Protein AF-A0AAN0M3U2-F1 (afdb_monomer_lite)

pLDDT: mean 71.26, std 21.36, range [29.64, 95.75]

Radius of gyration: 20.79 Å; chains: 1; bounding box: 42×37×54 Å

Sequence (137 aa):
MFYEVLINEETVNEAKDGLRLHHARIKESSAHYAQQQAFLNAAPDSLFSVNSFGTLEAIETVTVDMVKSFHQTLVEEAFKSIYIVGDLRNIDASRFNRGFSNKIETPLIYPEITERMMTQRSCGWSNRNRLIVCYRH

Structure (mmCIF, N/CA/C/O backbone):
data_AF-A0AAN0M3U2-F1
#
_entry.id   AF-A0AAN0M3U2-F1
#
loop_
_atom_site.group_PDB
_atom_site.id
_atom_site.type_symbol
_atom_site.label_atom_id
_atom_site.label_alt_id
_atom_site.label_comp_id
_atom_site.label_asym_id
_atom_site.label_entity_id
_atom_site.label_seq_id
_atom_site.pdbx_PDB_ins_code
_atom_site.Cartn_x
_atom_site.Cartn_y
_atom_site.Cartn_z
_atom_site.occupancy
_atom_site.B_iso_or_equiv
_atom_site.auth_seq_id
_atom_site.auth_comp_id
_atom_site.auth_asym_id
_atom_site.auth_atom_id
_atom_site.pdbx_PDB_model_num
ATOM 1 N N . MET A 1 1 ? 11.040 7.438 -10.141 1.00 61.09 1 MET A N 1
ATOM 2 C CA . MET A 1 1 ? 10.063 7.727 -9.074 1.00 61.09 1 MET A CA 1
ATOM 3 C C . MET A 1 1 ? 9.657 6.484 -8.274 1.00 61.09 1 MET A C 1
ATOM 5 O O . MET A 1 1 ? 9.409 6.638 -7.098 1.00 61.09 1 MET A O 1
ATOM 9 N N . PHE A 1 2 ? 9.635 5.260 -8.833 1.00 66.25 2 PHE A N 1
ATOM 10 C CA . PHE A 1 2 ? 9.323 4.041 -8.049 1.00 66.25 2 PHE A CA 1
ATOM 11 C C . PHE A 1 2 ? 10.437 3.609 -7.068 1.00 66.25 2 PHE A C 1
ATOM 13 O O . PHE A 1 2 ? 10.147 3.173 -5.961 1.00 66.25 2 PHE A O 1
ATOM 20 N N . TYR A 1 3 ? 11.705 3.755 -7.469 1.00 69.00 3 TYR A N 1
ATOM 21 C CA . TYR A 1 3 ? 12.876 3.307 -6.693 1.00 69.00 3 TYR A CA 1
ATOM 22 C C . TYR A 1 3 ? 13.463 4.365 -5.750 1.00 69.00 3 TYR A C 1
ATOM 24 O O . TYR A 1 3 ? 14.260 4.040 -4.882 1.00 69.00 3 TYR A O 1
ATOM 32 N N . GLU A 1 4 ? 13.103 5.630 -5.946 1.00 75.62 4 GLU A N 1
ATOM 33 C CA . GLU A 1 4 ? 13.636 6.771 -5.200 1.00 75.62 4 GLU A CA 1
ATOM 34 C C . GLU A 1 4 ? 12.431 7.593 -4.753 1.00 75.62 4 GLU A C 1
ATOM 36 O O . GLU A 1 4 ? 11.918 8.422 -5.510 1.00 75.62 4 GLU A O 1
ATOM 41 N N . VAL A 1 5 ? 11.919 7.265 -3.566 1.00 81.69 5 VAL A N 1
ATOM 42 C CA . VAL A 1 5 ? 10.756 7.918 -2.959 1.00 81.69 5 VAL A CA 1
ATOM 43 C C . VAL A 1 5 ? 11.238 8.794 -1.812 1.00 81.69 5 VAL A C 1
ATOM 45 O O . VAL A 1 5 ? 12.036 8.369 -0.976 1.00 81.69 5 VAL A O 1
ATOM 48 N N . LEU A 1 6 ? 10.746 10.028 -1.767 1.00 86.81 6 LEU A N 1
ATOM 49 C CA . LEU A 1 6 ? 10.983 10.936 -0.653 1.00 86.81 6 LEU A CA 1
ATOM 50 C C . LEU A 1 6 ? 9.952 10.634 0.438 1.00 86.81 6 LEU A C 1
ATOM 52 O O . LEU A 1 6 ? 8.821 11.099 0.360 1.00 86.81 6 LEU A O 1
ATOM 56 N N . ILE A 1 7 ? 10.339 9.819 1.422 1.00 91.94 7 ILE A N 1
ATOM 57 C CA . ILE A 1 7 ? 9.500 9.477 2.580 1.00 91.94 7 ILE A CA 1
ATOM 58 C C . ILE A 1 7 ? 10.044 10.217 3.806 1.00 91.94 7 ILE A C 1
ATOM 60 O O . ILE A 1 7 ? 11.153 9.935 4.275 1.00 91.94 7 ILE A O 1
ATOM 64 N N . ASN A 1 8 ? 9.266 11.169 4.317 1.00 94.19 8 ASN A N 1
ATOM 65 C CA . ASN A 1 8 ? 9.586 11.977 5.495 1.00 94.19 8 ASN A CA 1
ATOM 66 C C . ASN A 1 8 ? 8.346 12.168 6.391 1.00 94.19 8 ASN A C 1
ATOM 68 O O . ASN A 1 8 ? 7.236 11.808 6.005 1.00 94.19 8 ASN A O 1
ATOM 72 N N . GLU A 1 9 ? 8.537 12.740 7.582 1.00 95.31 9 GLU A N 1
ATOM 73 C CA . GLU A 1 9 ? 7.453 12.961 8.553 1.00 95.31 9 GLU A CA 1
ATOM 74 C C . GLU A 1 9 ? 6.302 13.798 7.986 1.00 95.31 9 GLU A C 1
ATOM 76 O O . GLU A 1 9 ? 5.139 13.484 8.215 1.00 95.31 9 GLU A O 1
ATOM 81 N N . GLU A 1 10 ? 6.604 14.841 7.213 1.00 94.69 10 GLU A N 1
ATOM 82 C CA . GLU A 1 10 ? 5.588 15.713 6.617 1.00 94.69 10 GLU A CA 1
ATOM 83 C C . GLU A 1 10 ? 4.666 14.930 5.671 1.00 94.69 10 GLU A C 1
ATOM 85 O O . GLU A 1 10 ? 3.454 14.900 5.875 1.00 94.69 10 GLU A O 1
ATOM 90 N N . THR A 1 11 ? 5.245 14.202 4.711 1.00 93.62 11 THR A N 1
ATOM 91 C CA . THR A 1 11 ? 4.495 13.384 3.738 1.00 93.62 11 THR A CA 1
ATOM 92 C C . THR A 1 11 ? 3.697 12.261 4.398 1.00 93.62 11 THR A C 1
ATOM 94 O O . THR A 1 11 ? 2.592 11.943 3.959 1.00 93.62 11 THR A O 1
ATOM 97 N N . VAL A 1 12 ? 4.226 11.657 5.468 1.00 94.50 12 VAL A N 1
ATOM 98 C CA . VAL A 1 12 ? 3.514 10.611 6.209 1.00 94.50 12 VAL A CA 1
ATOM 99 C C . VAL A 1 12 ? 2.344 11.201 6.990 1.00 94.50 12 VAL A C 1
ATOM 101 O O . VAL A 1 12 ? 1.259 10.625 6.968 1.00 94.50 12 VAL A O 1
ATOM 104 N N . ASN A 1 13 ? 2.518 12.352 7.640 1.00 94.81 13 ASN A N 1
ATOM 105 C CA . ASN A 1 13 ? 1.437 12.999 8.382 1.00 94.81 13 ASN A CA 1
ATOM 106 C C . ASN A 1 13 ? 0.320 13.499 7.457 1.00 94.81 13 ASN A C 1
ATOM 108 O O . ASN A 1 13 ? -0.850 13.254 7.747 1.00 94.81 13 ASN A O 1
ATOM 112 N N . GLU A 1 14 ? 0.665 14.081 6.307 1.00 94.75 14 GLU A N 1
ATOM 113 C CA . GLU A 1 14 ? -0.314 14.456 5.280 1.00 94.75 14 GLU A CA 1
ATOM 114 C C . GLU A 1 14 ? -1.107 13.232 4.786 1.00 94.75 14 GLU A C 1
ATOM 116 O O . GLU A 1 14 ? -2.338 13.260 4.697 1.00 94.75 14 GLU A O 1
ATOM 121 N N . ALA A 1 15 ? -0.423 12.111 4.528 1.00 93.44 15 ALA A N 1
ATOM 122 C CA . ALA A 1 15 ? -1.082 10.870 4.133 1.00 93.44 15 ALA A CA 1
ATOM 123 C C . ALA A 1 15 ? -2.015 10.327 5.233 1.00 93.44 15 ALA A C 1
ATOM 125 O O . ALA A 1 15 ? -3.127 9.884 4.929 1.00 93.44 15 ALA A O 1
ATOM 126 N N . LYS A 1 16 ? -1.606 10.392 6.510 1.00 94.56 16 LYS A N 1
ATOM 127 C CA . LYS A 1 16 ? -2.458 10.014 7.651 1.00 94.56 16 LYS A CA 1
ATOM 128 C C . LYS A 1 16 ? -3.717 10.875 7.717 1.00 94.56 16 LYS A C 1
ATOM 130 O O . LYS A 1 16 ? -4.805 10.328 7.884 1.00 94.56 16 LYS A O 1
ATOM 135 N N . ASP A 1 17 ? -3.603 12.187 7.528 1.00 94.44 17 ASP A N 1
ATOM 136 C CA . ASP A 1 17 ? -4.759 13.090 7.492 1.00 94.44 17 ASP A CA 1
ATOM 137 C C . ASP A 1 17 ? -5.732 12.739 6.361 1.00 94.44 17 ASP A C 1
ATOM 139 O O . ASP A 1 17 ? -6.949 12.679 6.573 1.00 94.44 17 ASP A O 1
ATOM 143 N N . GLY A 1 18 ? -5.205 12.407 5.179 1.00 93.06 18 GLY A N 1
ATOM 144 C CA . GLY A 1 18 ? -6.007 11.907 4.063 1.00 93.06 18 GLY A CA 1
ATOM 145 C C . GLY A 1 18 ? -6.774 10.625 4.408 1.00 93.06 18 GLY A C 1
ATOM 146 O O . GLY A 1 18 ? -7.966 10.508 4.104 1.00 93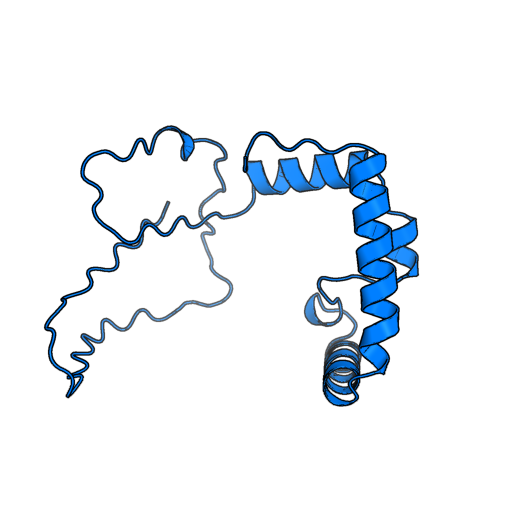.06 18 GLY A O 1
ATOM 147 N N . LEU A 1 19 ? -6.127 9.680 5.095 1.00 91.62 19 LEU A N 1
ATOM 148 C CA . LEU A 1 19 ? -6.763 8.435 5.535 1.00 91.62 19 LEU A CA 1
ATOM 149 C C . LEU A 1 19 ? -7.828 8.673 6.614 1.00 91.62 19 LEU A C 1
ATOM 151 O O . LEU A 1 19 ? -8.911 8.089 6.535 1.00 91.62 19 LEU A O 1
ATOM 155 N N . ARG A 1 20 ? -7.582 9.570 7.577 1.00 91.06 20 ARG A N 1
ATOM 156 C CA . ARG A 1 20 ? -8.579 9.968 8.590 1.00 91.06 20 ARG A CA 1
ATOM 157 C C . ARG A 1 20 ? -9.834 10.534 7.929 1.00 91.06 20 ARG A C 1
ATOM 159 O O . ARG A 1 20 ? -10.952 10.130 8.258 1.00 91.06 20 ARG A O 1
ATOM 166 N N . LEU A 1 21 ? -9.654 11.420 6.949 1.00 90.88 21 LEU A N 1
ATOM 167 C CA . LEU A 1 21 ? -10.758 12.000 6.189 1.00 90.88 21 LEU A CA 1
ATOM 168 C C . LEU A 1 21 ? -11.523 10.934 5.391 1.00 90.88 21 LEU A C 1
ATOM 170 O O . LEU A 1 21 ? -12.753 10.955 5.349 1.00 90.88 21 LEU A O 1
ATOM 174 N N . HIS A 1 22 ? -10.815 9.976 4.788 1.00 88.12 22 HIS A N 1
ATOM 175 C CA . HIS A 1 22 ? -11.439 8.859 4.082 1.00 88.12 22 HIS A CA 1
ATOM 176 C C . HIS A 1 22 ? -12.292 7.990 5.021 1.00 88.12 22 HIS A C 1
ATOM 178 O O . HIS A 1 22 ? -13.439 7.672 4.703 1.00 88.12 22 HIS A O 1
ATOM 184 N N . HIS A 1 23 ? -11.781 7.666 6.213 1.00 86.06 23 HIS A N 1
ATOM 185 C CA . HIS A 1 23 ? -12.531 6.927 7.231 1.00 86.06 23 HIS A CA 1
ATOM 186 C C . HIS A 1 23 ? -13.798 7.655 7.687 1.00 86.06 23 HIS A C 1
ATOM 188 O O . HIS A 1 23 ? -14.832 7.011 7.874 1.00 86.06 23 HIS A O 1
ATOM 194 N N . ALA A 1 24 ? -13.745 8.983 7.830 1.00 86.31 24 ALA A N 1
ATOM 195 C CA . ALA A 1 24 ? -14.924 9.779 8.163 1.00 86.31 24 ALA A CA 1
ATOM 196 C C . ALA A 1 24 ? -16.014 9.659 7.081 1.00 86.31 24 ALA A C 1
ATOM 198 O O . ALA A 1 24 ? -17.190 9.489 7.404 1.00 86.31 24 ALA A O 1
ATOM 199 N N . ARG A 1 25 ? -15.612 9.657 5.804 1.00 86.75 25 ARG A N 1
ATOM 200 C CA . ARG A 1 25 ? -16.521 9.635 4.647 1.00 86.75 25 ARG A CA 1
ATOM 201 C C . ARG A 1 25 ? -17.064 8.257 4.280 1.00 86.75 25 ARG A C 1
ATOM 203 O O . ARG A 1 25 ? -18.119 8.173 3.665 1.00 86.75 25 ARG A O 1
ATOM 210 N N . ILE A 1 26 ? -16.408 7.163 4.672 1.00 81.44 26 ILE A N 1
ATOM 211 C CA . ILE A 1 26 ? -16.905 5.796 4.404 1.00 81.44 26 ILE A CA 1
ATOM 212 C C . ILE A 1 26 ? -18.347 5.605 4.898 1.00 81.44 26 ILE A C 1
ATOM 214 O O . ILE A 1 26 ? -19.139 4.924 4.249 1.00 81.44 26 ILE A O 1
ATOM 218 N N . LYS A 1 27 ? -18.705 6.234 6.024 1.00 73.94 27 LYS A N 1
ATOM 219 C CA . LYS A 1 27 ? -20.054 6.156 6.603 1.00 73.94 27 LYS A CA 1
ATOM 220 C C . LYS A 1 27 ? -21.105 6.945 5.816 1.00 73.94 27 LYS A C 1
ATOM 222 O O . LYS A 1 27 ? -22.294 6.721 6.019 1.00 73.94 27 LYS A O 1
ATOM 227 N N . GLU A 1 28 ? -20.689 7.837 4.920 1.00 84.69 28 GLU A N 1
ATOM 228 C CA . GLU A 1 28 ? -21.587 8.631 4.074 1.00 84.69 28 GLU A CA 1
ATOM 229 C C . GLU A 1 28 ? -22.158 7.798 2.915 1.00 84.69 28 GLU A C 1
ATOM 231 O O . GLU A 1 28 ? -23.226 8.113 2.396 1.00 84.69 28 GLU A O 1
ATOM 236 N N . SER A 1 29 ? -21.493 6.696 2.542 1.00 85.12 29 SER A N 1
ATOM 237 C CA . SER A 1 29 ? -21.994 5.736 1.556 1.00 85.12 29 SER A CA 1
ATOM 238 C C . SER A 1 29 ? -22.412 4.431 2.228 1.00 85.12 29 SER A C 1
ATOM 240 O O . SER A 1 29 ? -21.585 3.589 2.585 1.00 85.12 29 SER A O 1
ATOM 242 N N . SER A 1 30 ? -23.726 4.228 2.345 1.00 85.00 30 SER A N 1
ATOM 243 C CA . SER A 1 30 ? -24.312 3.009 2.919 1.00 85.00 30 SER A CA 1
ATOM 244 C C . SER A 1 30 ? -23.865 1.738 2.192 1.00 85.00 30 SER A C 1
ATOM 246 O O . SER A 1 30 ? -23.647 0.712 2.833 1.00 85.00 30 SER A O 1
ATOM 248 N N . ALA A 1 31 ? -23.664 1.810 0.873 1.00 86.69 31 ALA A N 1
ATOM 249 C CA . ALA A 1 31 ? -23.187 0.692 0.068 1.00 86.69 31 ALA A CA 1
ATOM 250 C C . ALA A 1 31 ? -21.736 0.309 0.405 1.00 86.69 31 ALA A C 1
ATOM 252 O O . ALA A 1 31 ? -21.452 -0.868 0.628 1.00 86.69 31 ALA A O 1
ATOM 253 N N . HIS A 1 32 ? -20.827 1.287 0.496 1.00 82.00 32 HIS A N 1
ATOM 254 C CA . HIS A 1 32 ? -19.427 1.020 0.847 1.00 82.00 32 HIS A CA 1
ATOM 255 C C . HIS A 1 32 ? -19.289 0.515 2.280 1.00 82.00 32 HIS A C 1
ATOM 257 O O . HIS A 1 32 ? -18.546 -0.433 2.532 1.00 82.00 32 HIS A O 1
ATOM 263 N N . TYR A 1 33 ? -20.054 1.095 3.205 1.00 85.44 33 TYR A N 1
ATOM 264 C CA . TYR A 1 33 ? -20.077 0.635 4.585 1.00 85.44 33 TYR A CA 1
ATOM 265 C C . TYR A 1 33 ? -20.598 -0.806 4.698 1.00 85.44 33 TYR A C 1
ATOM 267 O O . TYR A 1 33 ? -19.958 -1.640 5.339 1.00 85.44 33 TYR A O 1
ATOM 275 N N . ALA A 1 34 ? -21.709 -1.134 4.028 1.00 86.88 34 ALA A N 1
ATOM 276 C CA . ALA A 1 34 ? -22.262 -2.489 4.026 1.00 86.88 34 ALA A CA 1
ATOM 277 C C . ALA A 1 34 ? -21.279 -3.512 3.437 1.00 86.88 34 ALA A C 1
ATOM 279 O O . ALA A 1 34 ? -21.105 -4.589 4.002 1.00 86.88 34 ALA A O 1
ATOM 280 N N . GLN A 1 35 ? -20.591 -3.163 2.347 1.00 86.06 35 GLN A N 1
ATOM 281 C CA . GLN A 1 35 ? -19.565 -4.014 1.747 1.00 86.06 35 GLN A CA 1
ATOM 282 C C . GLN A 1 35 ? -18.389 -4.256 2.704 1.00 86.06 35 GLN A C 1
ATOM 284 O O . GLN A 1 35 ? -17.946 -5.393 2.858 1.00 86.06 35 GLN A O 1
ATOM 289 N N . GLN A 1 36 ? -17.902 -3.213 3.380 1.00 82.88 36 GLN A N 1
ATOM 290 C CA . GLN A 1 36 ? -16.818 -3.348 4.352 1.00 82.88 36 GLN A CA 1
ATOM 291 C C . GLN A 1 36 ? -17.223 -4.249 5.526 1.00 82.88 36 GLN A C 1
ATOM 293 O O . GLN A 1 36 ? -16.460 -5.127 5.919 1.00 82.88 36 GLN A O 1
ATOM 298 N N . GLN A 1 37 ? -18.436 -4.071 6.058 1.00 85.25 37 GLN A N 1
ATOM 299 C CA . GLN A 1 37 ? -18.959 -4.931 7.121 1.00 85.25 37 GLN A CA 1
ATOM 300 C C . GLN A 1 37 ? -19.152 -6.374 6.646 1.00 85.25 37 GLN A C 1
ATOM 302 O O . GLN A 1 37 ? -18.868 -7.305 7.397 1.00 85.25 37 GLN A O 1
ATOM 307 N N . ALA A 1 38 ? -19.585 -6.586 5.403 1.00 86.56 38 ALA A N 1
ATOM 308 C CA . ALA A 1 38 ? -19.707 -7.926 4.841 1.00 86.56 38 ALA A CA 1
ATOM 309 C C . ALA A 1 38 ? -18.349 -8.643 4.803 1.00 86.56 38 ALA A C 1
ATOM 311 O O . ALA A 1 38 ? -18.266 -9.787 5.235 1.00 86.56 38 ALA A O 1
ATOM 312 N N . PHE A 1 39 ? -17.278 -7.969 4.369 1.00 84.19 39 PHE A N 1
ATOM 313 C CA . PHE A 1 39 ? -15.936 -8.559 4.352 1.00 84.19 39 PHE A CA 1
ATOM 314 C C . PHE A 1 39 ? -15.385 -8.848 5.752 1.00 84.19 39 PHE A C 1
ATOM 316 O O . PHE A 1 39 ? -14.844 -9.930 5.977 1.00 84.19 39 PHE A O 1
ATOM 323 N N . LEU A 1 40 ? -15.592 -7.933 6.705 1.00 82.38 40 LEU A N 1
ATOM 324 C CA . LEU A 1 40 ? -15.193 -8.129 8.103 1.00 82.38 40 LEU A CA 1
ATOM 325 C C . LEU A 1 40 ? -15.850 -9.369 8.726 1.00 82.38 40 LEU A C 1
ATOM 327 O O . LEU A 1 40 ? -15.194 -10.113 9.449 1.00 82.38 40 LEU A O 1
ATOM 331 N N . ASN A 1 41 ? -17.130 -9.608 8.427 1.00 85.50 41 ASN A N 1
ATOM 332 C CA . ASN A 1 41 ? -17.888 -10.720 9.004 1.00 85.50 41 ASN A CA 1
ATOM 333 C C . ASN A 1 41 ? -17.750 -12.037 8.224 1.00 85.50 41 ASN A C 1
ATOM 335 O O . ASN A 1 41 ? -17.903 -13.105 8.809 1.00 85.50 41 ASN A O 1
ATOM 339 N N . ALA A 1 42 ? -17.488 -11.988 6.915 1.00 85.25 42 ALA A N 1
ATOM 340 C CA . ALA A 1 42 ? -17.438 -13.187 6.078 1.00 85.25 42 ALA A CA 1
ATOM 341 C C . ALA A 1 42 ? -16.206 -14.061 6.350 1.00 85.25 42 ALA A C 1
ATOM 343 O O . ALA A 1 42 ? -16.282 -15.279 6.198 1.00 85.25 42 ALA A O 1
ATOM 344 N N . ALA A 1 43 ? -15.074 -13.459 6.725 1.00 79.88 43 ALA A N 1
ATOM 345 C CA . ALA A 1 43 ? -13.832 -14.188 6.972 1.00 79.88 43 ALA A CA 1
ATOM 346 C C . ALA A 1 43 ? -12.913 -13.426 7.949 1.00 79.88 43 ALA A C 1
ATOM 348 O O . ALA A 1 43 ? -11.862 -12.938 7.519 1.00 79.88 43 ALA A O 1
ATOM 349 N N . PRO A 1 44 ? -13.296 -13.314 9.240 1.00 76.56 44 PRO A N 1
ATOM 350 C CA . PRO A 1 44 ? -12.631 -12.457 10.229 1.00 76.56 44 PRO A CA 1
ATOM 351 C C . PRO A 1 44 ? -11.136 -12.760 10.391 1.00 76.56 44 PRO A C 1
ATOM 353 O O . PRO A 1 44 ? -10.339 -11.831 10.497 1.00 76.56 44 PRO A O 1
ATOM 356 N N . ASP A 1 45 ? -10.749 -14.034 10.294 1.00 83.25 45 ASP A N 1
ATOM 357 C CA . ASP A 1 45 ? -9.361 -14.493 10.455 1.00 83.25 45 ASP A CA 1
ATOM 358 C C . ASP A 1 45 ? -8.551 -14.513 9.144 1.00 83.25 45 ASP A C 1
ATOM 360 O O . ASP A 1 45 ? -7.452 -15.063 9.088 1.00 83.25 45 ASP A O 1
ATOM 364 N N . SER A 1 46 ? -9.089 -13.954 8.056 1.00 81.44 46 SER A N 1
ATOM 365 C CA . SER A 1 46 ? -8.415 -13.926 6.754 1.00 81.44 46 SER A CA 1
ATOM 366 C C . SER A 1 46 ? -7.920 -12.530 6.392 1.00 81.44 46 SER A C 1
ATOM 368 O O . SER A 1 46 ? -8.466 -11.529 6.840 1.00 81.44 46 SER A O 1
ATOM 370 N N . LEU A 1 47 ? -6.967 -12.444 5.463 1.00 76.75 47 LEU A N 1
ATOM 371 C CA . LEU A 1 47 ? -6.543 -11.162 4.886 1.00 76.75 47 LEU A CA 1
ATOM 372 C C . LEU A 1 47 ? -7.695 -10.381 4.230 1.00 76.75 47 LEU A C 1
ATOM 374 O O . LEU A 1 47 ? -7.589 -9.170 4.074 1.00 76.75 47 LEU A O 1
ATOM 378 N N . PHE A 1 48 ? -8.798 -11.046 3.870 1.00 76.25 48 PHE A N 1
ATOM 379 C CA . PHE A 1 48 ? -9.970 -10.393 3.290 1.00 76.25 48 PHE A CA 1
ATOM 380 C C . PHE A 1 48 ? -10.792 -9.596 4.309 1.00 76.25 48 PHE A C 1
ATOM 382 O O . PHE A 1 48 ? -11.585 -8.756 3.889 1.00 76.25 48 PHE A O 1
ATOM 389 N N . SER A 1 49 ? -10.615 -9.815 5.619 1.00 74.88 49 SER A N 1
ATOM 390 C CA . SER A 1 49 ? -11.244 -8.965 6.641 1.00 74.88 49 SER A CA 1
ATOM 391 C C . SER A 1 49 ? -10.560 -7.601 6.757 1.00 74.88 49 SER A C 1
ATOM 393 O O . SER A 1 49 ? -11.163 -6.646 7.245 1.00 74.88 49 SER A O 1
ATOM 395 N N . VAL A 1 50 ? -9.325 -7.478 6.265 1.00 73.69 50 VAL A N 1
ATOM 396 C CA . VAL A 1 50 ? -8.547 -6.241 6.310 1.00 73.69 50 VAL A CA 1
ATOM 397 C C . VAL A 1 50 ? -8.757 -5.463 5.015 1.00 73.69 50 VAL A C 1
ATOM 399 O O . VAL A 1 50 ? -8.494 -5.946 3.915 1.00 73.69 50 VAL A O 1
ATOM 402 N N . ASN A 1 51 ? -9.226 -4.223 5.133 1.00 80.94 51 ASN A N 1
ATOM 403 C CA . ASN A 1 51 ? -9.270 -3.311 3.996 1.00 80.94 51 ASN A CA 1
ATOM 404 C C . ASN A 1 51 ? -7.871 -2.713 3.742 1.00 80.94 51 ASN A C 1
ATOM 406 O O . ASN A 1 51 ? -7.032 -2.610 4.634 1.00 80.94 51 ASN A O 1
ATOM 410 N N . SER A 1 52 ? -7.622 -2.238 2.523 1.00 82.44 52 SER A N 1
ATOM 411 C CA . SER A 1 52 ? -6.343 -1.601 2.172 1.00 82.44 52 SER A CA 1
ATOM 412 C C . SER A 1 52 ? -6.072 -0.286 2.916 1.00 82.44 52 SER A C 1
ATOM 414 O O . SER A 1 52 ? -4.954 0.214 2.878 1.00 82.44 52 SER A O 1
ATOM 416 N N . PHE A 1 53 ? -7.091 0.293 3.556 1.00 84.69 53 PHE A N 1
ATOM 417 C CA . PHE A 1 53 ? -6.982 1.541 4.318 1.00 84.69 53 PHE A CA 1
ATOM 418 C C . PHE A 1 53 ? -6.614 1.316 5.790 1.00 84.69 53 PHE A C 1
ATOM 420 O O . PHE A 1 53 ? -6.258 2.270 6.477 1.00 84.69 53 PHE A O 1
ATOM 427 N N . GLY A 1 54 ? -6.668 0.070 6.265 1.00 84.44 54 GLY A N 1
ATOM 428 C CA . GLY A 1 54 ? -6.487 -0.270 7.666 1.00 84.44 54 GLY A CA 1
ATOM 429 C C . GLY A 1 54 ? -7.618 0.236 8.568 1.00 84.44 54 GLY A C 1
ATOM 430 O O . GLY A 1 54 ? -8.712 0.611 8.139 1.00 84.44 54 GLY A O 1
ATOM 431 N N . THR A 1 55 ? -7.342 0.207 9.866 1.00 85.94 55 THR A N 1
ATOM 432 C CA . THR A 1 55 ? -8.199 0.758 10.924 1.00 85.94 55 THR A CA 1
ATOM 433 C C . THR A 1 55 ? -7.658 2.107 11.385 1.00 85.94 55 THR A C 1
ATOM 435 O O . THR A 1 55 ? -6.447 2.327 11.332 1.00 85.94 55 THR A O 1
ATOM 438 N N . LEU A 1 56 ? -8.522 2.976 11.918 1.00 87.44 56 LEU A N 1
ATOM 439 C CA . LEU A 1 56 ? -8.118 4.301 12.401 1.00 87.44 56 LEU A CA 1
ATOM 440 C C . LEU A 1 56 ? -7.018 4.208 13.469 1.00 87.44 56 LEU A C 1
ATOM 442 O O . LEU A 1 56 ? -6.045 4.949 13.427 1.00 87.44 56 LEU A O 1
ATOM 446 N N . GLU A 1 57 ? -7.128 3.233 14.364 1.00 89.31 57 GLU A N 1
ATOM 447 C CA . GLU A 1 57 ? -6.167 2.968 15.432 1.00 89.31 57 GLU A CA 1
ATOM 448 C C . GLU A 1 57 ? -4.796 2.555 14.880 1.00 89.31 57 GLU A C 1
ATOM 450 O O . GLU A 1 57 ? -3.761 2.968 15.395 1.00 89.31 57 GLU A O 1
ATOM 455 N N . ALA A 1 58 ? -4.782 1.770 13.801 1.00 88.62 58 ALA A N 1
ATOM 456 C CA . ALA A 1 58 ? -3.553 1.315 13.153 1.00 88.62 58 ALA A CA 1
ATOM 457 C C . ALA A 1 58 ? -2.862 2.442 12.375 1.00 88.62 58 ALA A C 1
ATOM 459 O O . ALA A 1 58 ? -1.640 2.480 12.323 1.00 88.62 58 ALA A O 1
ATOM 460 N N . ILE A 1 59 ? -3.618 3.383 11.800 1.00 90.88 59 ILE A N 1
ATOM 461 C CA . ILE A 1 59 ? -3.047 4.541 11.094 1.00 90.88 59 ILE A CA 1
ATOM 462 C C . ILE A 1 59 ? -2.189 5.386 12.046 1.00 90.88 59 ILE A C 1
ATOM 464 O O . ILE A 1 59 ? -1.117 5.860 11.662 1.00 90.88 59 ILE A O 1
ATOM 468 N N . GLU A 1 60 ? -2.619 5.541 13.299 1.00 91.94 60 GLU A N 1
ATOM 469 C CA . GLU A 1 60 ? -1.881 6.326 14.291 1.00 91.94 60 GLU A CA 1
ATO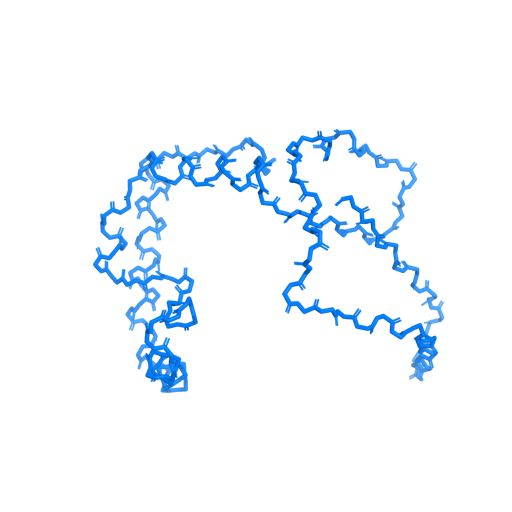M 470 C C . GLU A 1 60 ? -0.512 5.721 14.620 1.00 91.94 60 GLU A C 1
ATOM 472 O O . GLU A 1 60 ? 0.452 6.463 14.813 1.00 91.94 60 GLU A O 1
ATOM 477 N N . THR A 1 61 ? -0.393 4.392 14.598 1.00 94.38 61 THR A N 1
ATOM 478 C CA . THR A 1 61 ? 0.844 3.687 14.965 1.00 94.38 61 THR A CA 1
ATOM 479 C C . THR A 1 61 ? 1.876 3.611 13.838 1.00 94.38 61 THR A C 1
ATOM 481 O O . THR A 1 61 ? 3.034 3.295 14.107 1.00 94.38 61 THR A O 1
ATOM 484 N N . VAL A 1 62 ? 1.504 3.930 12.592 1.00 94.31 62 VAL A N 1
ATOM 485 C CA . VAL A 1 62 ? 2.427 3.905 11.443 1.00 94.31 62 VAL A CA 1
ATOM 486 C C . VAL A 1 62 ? 3.538 4.943 11.615 1.00 94.31 62 VAL A C 1
ATOM 488 O O . VAL A 1 62 ? 3.261 6.130 11.780 1.00 94.31 62 VAL A O 1
ATOM 491 N N . THR A 1 63 ? 4.800 4.531 11.510 1.00 95.38 63 THR A N 1
ATOM 492 C CA . THR A 1 63 ? 5.962 5.439 11.530 1.00 95.38 63 THR A CA 1
ATOM 493 C C . THR A 1 63 ? 6.595 5.585 10.148 1.00 95.38 63 THR A C 1
ATOM 495 O O . THR A 1 63 ? 6.406 4.741 9.269 1.00 95.38 63 THR A O 1
ATOM 498 N N . VAL A 1 64 ? 7.395 6.638 9.951 1.00 95.75 64 VAL A N 1
ATOM 499 C CA . VAL A 1 64 ? 8.179 6.838 8.719 1.00 95.75 64 VAL A CA 1
ATOM 500 C C . VAL A 1 64 ? 9.049 5.620 8.400 1.00 95.75 64 VAL A C 1
ATOM 502 O O . VAL A 1 64 ? 9.117 5.200 7.245 1.00 95.75 64 VAL A O 1
ATOM 505 N N . ASP A 1 65 ? 9.677 5.026 9.414 1.00 95.00 65 ASP A N 1
ATOM 506 C CA . ASP A 1 65 ? 10.547 3.864 9.232 1.00 95.00 65 ASP A CA 1
ATOM 507 C C . ASP A 1 65 ? 9.765 2.633 8.772 1.00 95.00 65 ASP A C 1
ATOM 509 O O . ASP A 1 65 ? 10.211 1.943 7.859 1.00 95.00 65 ASP A O 1
ATOM 513 N N . MET A 1 66 ? 8.558 2.407 9.303 1.00 94.75 66 MET A N 1
ATOM 514 C CA . MET A 1 66 ? 7.688 1.324 8.831 1.00 94.75 66 MET A CA 1
ATOM 515 C C . MET A 1 66 ? 7.339 1.485 7.350 1.00 94.75 66 MET A C 1
ATOM 517 O O . MET A 1 66 ? 7.389 0.512 6.598 1.00 94.75 66 MET A O 1
ATOM 521 N N . VAL A 1 67 ? 7.022 2.708 6.914 1.00 94.00 67 VAL A N 1
ATOM 522 C CA . VAL A 1 67 ? 6.695 2.986 5.507 1.00 94.00 67 VAL A CA 1
ATOM 523 C C . VAL A 1 67 ? 7.918 2.772 4.616 1.00 94.00 67 VAL A C 1
ATOM 525 O O . VAL A 1 67 ? 7.797 2.165 3.552 1.00 94.00 67 VAL A O 1
ATOM 528 N N . LYS A 1 68 ? 9.104 3.214 5.053 1.00 93.38 68 LYS A N 1
ATOM 529 C CA . LYS A 1 68 ? 10.364 2.998 4.325 1.00 93.38 68 LYS A CA 1
ATOM 530 C C . LYS A 1 68 ? 10.704 1.518 4.200 1.00 93.38 68 LYS A C 1
ATOM 532 O O . LYS A 1 68 ? 10.995 1.059 3.100 1.00 93.38 68 LYS A O 1
ATOM 537 N N . SER A 1 69 ? 10.638 0.772 5.299 1.00 92.00 69 SER A N 1
ATOM 538 C CA . SER A 1 69 ? 10.895 -0.668 5.297 1.00 92.00 69 SER A CA 1
ATOM 539 C C . SER A 1 69 ? 9.909 -1.404 4.397 1.00 92.00 69 SER A C 1
ATOM 541 O O . SER A 1 69 ? 10.327 -2.199 3.563 1.00 92.00 69 SER A O 1
ATOM 543 N N . PHE A 1 70 ? 8.616 -1.086 4.492 1.00 92.06 70 PHE A N 1
ATOM 544 C CA . PHE A 1 70 ? 7.601 -1.697 3.640 1.00 92.06 70 PHE A CA 1
ATOM 545 C C . PHE A 1 70 ? 7.816 -1.376 2.155 1.00 92.06 70 PHE A C 1
ATOM 547 O O . PHE A 1 70 ? 7.739 -2.269 1.313 1.00 92.06 70 PHE A O 1
ATOM 554 N N . HIS A 1 71 ? 8.139 -0.122 1.817 1.00 90.88 71 HIS A N 1
ATOM 555 C CA . HIS A 1 71 ? 8.478 0.268 0.446 1.00 90.88 71 HIS A CA 1
ATOM 556 C C . HIS A 1 71 ? 9.688 -0.508 -0.082 1.00 90.88 71 HIS A C 1
ATOM 558 O O . HIS A 1 71 ? 9.626 -1.025 -1.198 1.00 90.88 71 HIS A O 1
ATOM 564 N N . GLN A 1 72 ? 10.737 -0.671 0.729 1.00 88.12 72 GLN A N 1
ATOM 565 C CA . GLN A 1 72 ? 11.912 -1.453 0.351 1.00 88.12 72 GLN A CA 1
ATOM 566 C C . GLN A 1 72 ? 11.549 -2.918 0.073 1.00 88.12 72 GLN A C 1
ATOM 568 O O . GLN A 1 72 ? 11.903 -3.439 -0.985 1.00 88.12 72 GLN A O 1
ATOM 573 N N . THR A 1 73 ? 10.761 -3.553 0.946 1.00 87.69 73 THR A N 1
ATOM 574 C CA . THR A 1 73 ? 10.261 -4.922 0.734 1.00 87.69 73 THR A CA 1
ATOM 575 C C . THR A 1 73 ? 9.463 -5.036 -0.566 1.00 87.69 73 THR A C 1
ATOM 577 O O . THR A 1 73 ? 9.648 -5.979 -1.335 1.00 87.69 73 THR A O 1
ATOM 580 N N . LEU A 1 74 ? 8.610 -4.057 -0.885 1.00 84.69 74 LEU A N 1
ATOM 581 C CA . LEU A 1 74 ? 7.886 -4.047 -2.158 1.00 84.69 74 LEU A CA 1
ATOM 582 C C . LEU A 1 74 ? 8.832 -3.924 -3.359 1.00 84.69 74 LEU A C 1
ATOM 584 O O . LEU A 1 74 ? 8.643 -4.592 -4.378 1.00 84.69 74 LEU A O 1
ATOM 588 N N . VAL A 1 75 ? 9.858 -3.081 -3.264 1.00 83.25 75 VAL A N 1
ATOM 589 C CA . VAL A 1 75 ? 10.846 -2.886 -4.331 1.00 83.25 75 VAL A CA 1
ATOM 590 C C . VAL A 1 75 ? 11.691 -4.138 -4.555 1.00 83.25 75 VAL A C 1
ATOM 592 O O . VAL A 1 75 ? 11.968 -4.474 -5.707 1.00 83.25 75 VAL A O 1
ATOM 595 N N . GLU A 1 76 ? 12.057 -4.856 -3.503 1.00 81.25 76 GLU A N 1
ATOM 596 C CA . GLU A 1 76 ? 12.955 -6.008 -3.593 1.00 81.25 76 GLU A CA 1
ATOM 597 C C . GLU A 1 76 ? 12.207 -7.311 -3.871 1.00 81.25 76 GLU A C 1
ATOM 599 O O . GLU A 1 76 ? 12.550 -8.019 -4.815 1.00 81.25 76 GLU A O 1
ATOM 604 N N . GLU A 1 77 ? 11.145 -7.588 -3.115 1.00 80.56 77 GLU A N 1
ATOM 605 C CA . GLU A 1 77 ? 10.562 -8.930 -3.014 1.00 80.56 77 GLU A CA 1
ATOM 606 C C . GLU A 1 77 ? 9.229 -9.075 -3.744 1.00 80.56 77 GLU A C 1
ATOM 608 O O . GLU A 1 77 ? 8.919 -10.151 -4.260 1.00 80.56 77 GLU A O 1
ATOM 613 N N . ALA A 1 78 ? 8.418 -8.013 -3.807 1.00 79.44 78 ALA A N 1
ATOM 614 C CA . ALA A 1 78 ? 7.087 -8.131 -4.395 1.00 79.44 78 ALA A CA 1
ATOM 615 C C . ALA A 1 78 ? 7.159 -8.428 -5.897 1.00 79.44 78 ALA A C 1
ATOM 617 O O . ALA A 1 78 ? 7.969 -7.843 -6.624 1.00 79.44 78 ALA A O 1
ATOM 618 N N . PHE A 1 79 ? 6.265 -9.298 -6.369 1.00 77.19 79 PHE A N 1
ATOM 619 C CA . PHE A 1 79 ? 6.113 -9.589 -7.790 1.00 77.19 79 PHE A CA 1
ATOM 620 C C . PHE A 1 79 ? 5.632 -8.345 -8.544 1.00 77.19 79 PHE A C 1
ATOM 622 O O . PHE A 1 79 ? 4.630 -7.728 -8.178 1.00 77.19 79 PHE A O 1
ATOM 629 N N . LYS A 1 80 ? 6.347 -7.975 -9.610 1.00 74.38 80 LYS A N 1
ATOM 630 C CA . LYS A 1 80 ? 6.081 -6.765 -10.399 1.00 74.38 80 LYS A CA 1
ATOM 631 C C . LYS A 1 80 ? 5.750 -7.153 -11.832 1.00 74.38 80 LYS A C 1
ATOM 633 O O . LYS A 1 80 ? 6.476 -7.909 -12.464 1.00 74.38 80 LYS A O 1
ATOM 638 N N . SER A 1 81 ? 4.667 -6.599 -12.368 1.00 74.00 81 SER A N 1
ATOM 639 C CA . SER A 1 81 ? 4.320 -6.707 -13.789 1.00 74.00 81 SER A CA 1
ATOM 640 C C . SER A 1 81 ? 4.318 -5.320 -14.415 1.00 74.00 81 SER A C 1
ATOM 642 O O . SER A 1 81 ? 3.612 -4.429 -13.945 1.00 74.00 81 SER A O 1
ATOM 644 N N . ILE A 1 82 ? 5.110 -5.134 -15.470 1.00 73.81 82 ILE A N 1
ATOM 645 C CA . ILE A 1 82 ? 5.220 -3.859 -16.182 1.00 73.81 82 ILE A CA 1
ATOM 646 C C . ILE A 1 82 ? 4.487 -3.991 -17.510 1.00 73.81 82 ILE A C 1
ATOM 648 O O . ILE A 1 82 ? 4.827 -4.829 -18.343 1.00 73.81 82 ILE A O 1
ATOM 652 N N . TYR A 1 83 ? 3.483 -3.141 -17.706 1.00 77.06 83 TYR A N 1
ATOM 653 C CA . TYR A 1 83 ? 2.693 -3.094 -18.930 1.00 77.06 83 TYR A CA 1
ATOM 654 C C . TYR A 1 83 ? 3.069 -1.843 -19.716 1.00 77.06 83 TYR A C 1
ATOM 656 O O . TYR A 1 83 ? 2.944 -0.729 -19.209 1.00 77.06 83 TYR A O 1
ATOM 664 N N . ILE A 1 84 ? 3.510 -2.022 -20.961 1.00 75.25 84 ILE A N 1
ATOM 665 C CA . ILE A 1 84 ? 3.833 -0.915 -21.861 1.00 75.25 84 ILE A CA 1
ATOM 666 C C . ILE A 1 84 ? 2.934 -1.013 -23.087 1.00 75.25 84 ILE A C 1
ATOM 668 O O . ILE A 1 84 ? 2.912 -2.030 -23.776 1.00 75.25 84 ILE A O 1
ATOM 672 N N . VAL A 1 85 ? 2.178 0.050 -23.357 1.00 80.00 85 VAL A N 1
ATOM 673 C CA . VAL A 1 85 ? 1.243 0.114 -24.484 1.00 80.00 85 VAL A CA 1
ATOM 674 C C . VAL A 1 85 ? 1.621 1.301 -25.358 1.00 80.00 85 VAL A C 1
ATOM 676 O O . VAL A 1 85 ? 1.451 2.447 -24.950 1.00 80.00 85 VAL A O 1
ATOM 679 N N . GLY A 1 86 ? 2.122 1.040 -26.564 1.00 83.94 86 GLY A N 1
ATOM 680 C CA . GLY A 1 86 ? 2.511 2.092 -27.499 1.00 83.94 86 GLY A CA 1
ATOM 681 C C . GLY A 1 86 ? 3.629 1.676 -28.447 1.00 83.94 86 GLY A C 1
ATOM 682 O O . GLY A 1 86 ? 3.889 0.493 -28.646 1.00 83.94 86 GLY A O 1
ATOM 683 N N . ASP A 1 87 ? 4.270 2.677 -29.041 1.00 81.94 87 ASP A N 1
ATOM 684 C CA . ASP A 1 87 ? 5.424 2.516 -29.919 1.00 81.94 87 ASP A CA 1
ATOM 685 C C . ASP A 1 87 ? 6.718 2.436 -29.094 1.00 81.94 87 ASP A C 1
ATOM 687 O O . ASP A 1 87 ? 7.076 3.377 -28.388 1.00 81.94 87 ASP A O 1
ATOM 691 N N . LEU A 1 88 ? 7.399 1.291 -29.160 1.00 80.25 88 LEU A N 1
ATOM 692 C CA . LEU A 1 88 ? 8.489 0.923 -28.248 1.00 80.25 88 LEU A CA 1
ATOM 693 C C . LEU A 1 88 ? 9.888 1.204 -28.816 1.00 80.25 88 LEU A C 1
ATOM 695 O O . LEU A 1 88 ? 10.874 0.730 -28.257 1.00 80.25 88 LEU A O 1
ATOM 699 N N . ARG A 1 89 ? 9.995 1.950 -29.925 1.00 77.81 89 ARG A N 1
ATOM 700 C CA . ARG A 1 89 ? 11.235 2.075 -30.714 1.00 77.81 89 ARG A CA 1
ATOM 701 C C . ARG A 1 89 ? 12.476 2.556 -29.943 1.00 77.81 89 ARG A C 1
ATOM 703 O O . ARG A 1 89 ? 13.569 2.321 -30.435 1.00 77.81 89 ARG A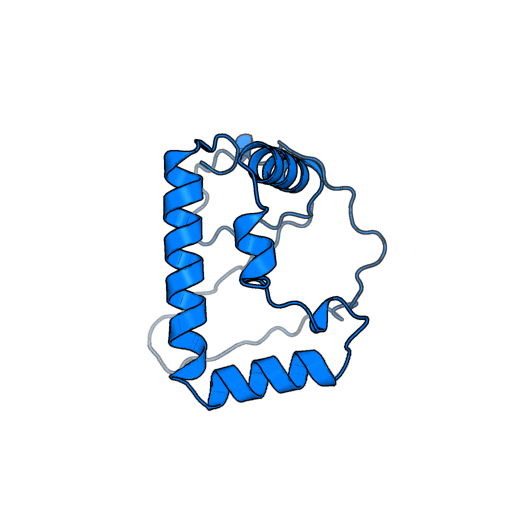 O 1
ATOM 710 N N . ASN A 1 90 ? 12.338 3.161 -28.756 1.00 73.56 90 ASN A N 1
ATOM 711 C CA . ASN A 1 90 ? 13.459 3.663 -27.942 1.00 73.56 90 ASN A CA 1
ATOM 712 C C . ASN A 1 90 ? 13.244 3.507 -26.420 1.00 73.56 90 ASN A C 1
ATOM 714 O O . ASN A 1 90 ? 13.498 4.443 -25.661 1.00 73.56 90 ASN A O 1
ATOM 718 N N . ILE A 1 91 ? 12.731 2.369 -25.946 1.00 74.00 91 ILE A N 1
ATOM 719 C CA . ILE A 1 91 ? 12.553 2.171 -24.498 1.00 74.00 91 ILE A CA 1
ATOM 720 C C . ILE A 1 91 ? 13.830 1.640 -23.850 1.00 74.00 91 ILE A C 1
ATOM 722 O O . ILE A 1 91 ? 14.283 0.537 -24.146 1.00 74.00 91 ILE A O 1
ATOM 726 N N . ASP A 1 92 ? 14.362 2.411 -22.903 1.00 71.94 92 ASP A N 1
ATOM 727 C CA . ASP A 1 92 ? 15.384 1.948 -21.969 1.00 71.94 92 ASP A CA 1
ATOM 728 C C . ASP A 1 92 ? 14.738 1.106 -20.857 1.00 71.94 92 ASP A C 1
ATOM 730 O O . ASP A 1 92 ? 14.220 1.625 -19.865 1.00 71.94 92 ASP A O 1
ATOM 734 N N . ALA A 1 93 ? 14.757 -0.215 -21.039 1.00 71.25 93 ALA A N 1
ATOM 735 C CA . ALA A 1 93 ? 14.235 -1.167 -20.064 1.00 71.25 93 ALA A CA 1
ATOM 736 C C . ALA A 1 93 ? 15.220 -1.487 -18.920 1.00 71.25 93 ALA A C 1
ATOM 738 O O . ALA A 1 93 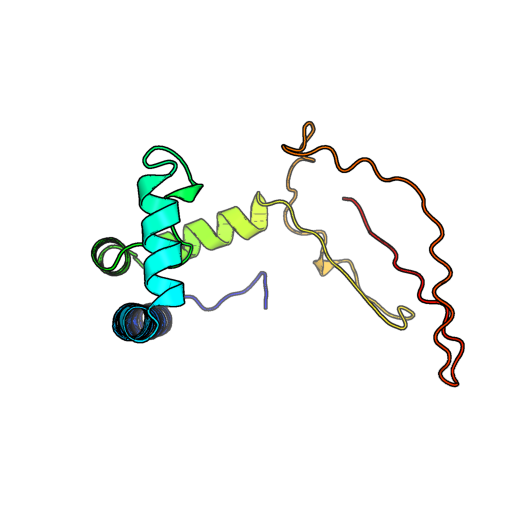? 14.854 -2.202 -17.989 1.00 71.25 93 ALA A O 1
ATOM 739 N N . SER A 1 94 ? 16.453 -0.960 -18.944 1.00 70.00 94 SER A N 1
ATOM 740 C CA . SER A 1 94 ? 17.499 -1.317 -17.969 1.00 70.00 94 SER A CA 1
ATOM 741 C C . SER A 1 94 ? 17.116 -0.984 -16.523 1.00 70.00 94 SER A C 1
ATOM 743 O O . SER A 1 94 ? 17.506 -1.685 -15.589 1.00 70.00 94 SER A O 1
ATOM 745 N N . ARG A 1 95 ? 16.284 0.046 -16.334 1.00 64.62 95 ARG A N 1
ATOM 746 C CA . ARG A 1 95 ? 15.777 0.473 -15.023 1.00 64.62 95 ARG A CA 1
ATOM 747 C C . ARG A 1 95 ? 14.849 -0.546 -14.365 1.00 64.62 95 ARG A C 1
ATOM 749 O O . ARG A 1 95 ? 14.698 -0.498 -13.149 1.00 64.62 95 ARG A O 1
ATOM 756 N N . PHE A 1 96 ? 14.255 -1.454 -15.137 1.00 66.00 96 PHE A N 1
ATOM 757 C CA . PHE A 1 96 ? 13.364 -2.496 -14.627 1.00 66.00 96 PHE A CA 1
ATOM 758 C C . PHE A 1 96 ? 14.107 -3.742 -14.131 1.00 66.00 96 PHE A C 1
ATOM 760 O O . PHE A 1 96 ? 13.497 -4.600 -13.507 1.00 66.00 96 PHE A O 1
ATOM 767 N N . ASN A 1 97 ? 15.427 -3.818 -14.329 1.00 64.38 97 ASN A N 1
ATOM 768 C CA . ASN A 1 97 ? 16.257 -4.923 -13.839 1.00 64.38 97 ASN A CA 1
ATOM 769 C C . ASN A 1 97 ? 16.593 -4.817 -12.334 1.00 64.38 97 ASN A C 1
ATOM 771 O O . ASN A 1 97 ? 17.469 -5.529 -11.848 1.00 64.38 97 ASN A O 1
ATOM 775 N N . ARG A 1 98 ? 15.956 -3.898 -11.592 1.00 60.31 98 ARG A N 1
ATOM 776 C CA . ARG A 1 98 ? 16.153 -3.705 -10.147 1.00 60.31 98 ARG A CA 1
ATOM 777 C C . ARG A 1 98 ? 15.019 -4.351 -9.350 1.00 60.31 98 ARG A C 1
ATOM 779 O O . ARG A 1 98 ? 13.858 -3.987 -9.543 1.00 60.31 98 ARG A O 1
ATOM 786 N N . GLY A 1 99 ? 15.399 -5.215 -8.405 1.00 55.00 99 GLY A N 1
ATOM 787 C CA . GLY A 1 99 ? 14.499 -5.982 -7.541 1.00 55.00 99 GLY A CA 1
ATOM 788 C C . GLY A 1 99 ? 14.119 -7.309 -8.191 1.00 55.00 99 GLY A C 1
ATOM 789 O O . GLY A 1 99 ? 13.334 -7.332 -9.136 1.00 55.00 99 GLY A O 1
ATOM 790 N N . PHE A 1 100 ? 14.696 -8.410 -7.708 1.00 57.28 100 PHE A N 1
ATOM 791 C CA . PHE A 1 100 ? 14.348 -9.752 -8.164 1.00 57.28 100 PHE A CA 1
ATOM 792 C C . PHE A 1 100 ? 13.321 -10.338 -7.199 1.00 57.28 100 PHE A C 1
ATOM 794 O O . PHE A 1 100 ? 13.682 -10.853 -6.146 1.00 57.28 100 PHE A O 1
ATOM 801 N N . SER A 1 101 ? 12.041 -10.299 -7.566 1.00 51.56 101 SER A N 1
ATOM 802 C CA . SER A 1 101 ? 11.083 -11.206 -6.939 1.00 51.56 101 SER A CA 1
ATOM 803 C C . SER A 1 101 ? 11.335 -12.602 -7.495 1.00 51.56 101 SER A C 1
ATOM 805 O O . SER A 1 101 ? 11.355 -12.774 -8.717 1.00 51.56 101 SER A O 1
ATOM 807 N N . ASN A 1 102 ? 11.496 -13.601 -6.630 1.00 48.38 102 ASN A N 1
ATOM 808 C CA . ASN A 1 102 ? 11.459 -14.990 -7.076 1.00 48.38 102 ASN A CA 1
ATOM 809 C C . ASN A 1 102 ? 10.152 -15.222 -7.847 1.00 48.38 102 ASN A C 1
ATOM 811 O O . ASN A 1 102 ? 9.088 -14.758 -7.422 1.00 48.38 102 ASN A O 1
ATOM 815 N N . LYS A 1 103 ? 10.216 -15.918 -8.991 1.00 52.84 103 LYS A N 1
ATOM 816 C CA . LYS A 1 103 ? 8.998 -16.358 -9.680 1.00 52.84 103 LYS A CA 1
ATOM 817 C C . LYS A 1 103 ? 8.154 -17.123 -8.669 1.00 52.84 103 LYS A C 1
ATOM 819 O O . LYS A 1 103 ? 8.628 -18.087 -8.079 1.00 52.84 103 LYS A O 1
ATOM 824 N N . ILE A 1 104 ? 6.910 -16.694 -8.480 1.00 52.12 104 ILE A N 1
ATOM 825 C CA . ILE A 1 104 ? 5.938 -17.451 -7.698 1.00 52.12 104 ILE A CA 1
ATOM 826 C C . ILE A 1 104 ? 5.734 -18.780 -8.441 1.00 52.12 104 ILE A C 1
ATOM 828 O O . ILE A 1 104 ? 5.108 -18.807 -9.502 1.00 52.12 104 ILE A O 1
ATOM 832 N N . GLU A 1 105 ? 6.321 -19.864 -7.927 1.00 51.97 105 GLU A N 1
ATOM 833 C CA . GLU A 1 105 ? 6.261 -21.197 -8.549 1.00 51.97 105 GLU A CA 1
ATOM 834 C C . GLU A 1 105 ? 4.826 -21.749 -8.572 1.00 51.97 105 GLU A C 1
ATOM 836 O O . GLU A 1 105 ? 4.457 -22.499 -9.475 1.00 51.97 105 GLU A O 1
ATOM 841 N N . THR A 1 106 ? 3.984 -21.300 -7.637 1.00 48.72 106 THR A N 1
ATOM 842 C CA . THR A 1 106 ? 2.577 -21.696 -7.508 1.00 48.72 106 THR A CA 1
ATOM 843 C C . THR A 1 106 ? 1.677 -20.468 -7.359 1.00 48.72 106 THR A C 1
ATOM 845 O O . THR A 1 106 ? 1.555 -19.929 -6.255 1.00 48.72 106 THR A O 1
ATOM 848 N N . PRO A 1 107 ? 1.045 -19.974 -8.436 1.00 50.62 107 PRO A N 1
ATOM 849 C CA . PRO A 1 107 ? 0.064 -18.907 -8.310 1.00 50.62 107 PRO A CA 1
ATOM 850 C C . PRO A 1 107 ? -1.165 -19.425 -7.540 1.00 50.62 107 PRO A C 1
ATOM 852 O O . PRO A 1 107 ? -1.631 -20.534 -7.786 1.00 50.62 107 PRO A O 1
ATOM 855 N N . LEU A 1 108 ? -1.711 -18.618 -6.621 1.00 50.75 108 LEU A N 1
ATOM 856 C CA . LEU A 1 108 ? -2.919 -18.953 -5.835 1.00 50.75 108 LEU A CA 1
ATOM 857 C C . LEU A 1 108 ? -4.153 -19.235 -6.709 1.00 50.75 108 LEU A C 1
ATOM 859 O O . LEU A 1 108 ? -5.105 -19.875 -6.275 1.00 50.75 108 LEU A O 1
ATOM 863 N N . ILE A 1 109 ? -4.128 -18.748 -7.946 1.00 44.84 109 ILE A N 1
ATOM 864 C CA . ILE A 1 109 ? -5.114 -18.997 -8.986 1.00 44.84 109 ILE A CA 1
ATOM 865 C C . ILE A 1 109 ? -4.297 -19.382 -10.214 1.00 44.84 109 ILE A C 1
ATOM 867 O O . ILE A 1 109 ? -3.463 -18.591 -10.646 1.00 44.84 109 ILE A O 1
ATOM 871 N N . TYR A 1 110 ? -4.512 -20.564 -10.786 1.00 39.44 110 TYR A N 1
ATOM 872 C CA . TYR A 1 110 ? -4.066 -20.833 -12.151 1.00 39.44 110 TYR A CA 1
ATOM 873 C C . TYR A 1 110 ? -5.049 -20.123 -13.083 1.00 39.44 110 TYR A C 1
ATOM 875 O O . TYR A 1 110 ? -6.166 -20.618 -13.243 1.00 39.44 110 TYR A O 1
ATOM 883 N N . PRO A 1 111 ? -4.718 -18.971 -13.700 1.00 39.47 111 PRO A N 1
ATOM 884 C CA . PRO A 1 111 ? -5.473 -18.571 -14.866 1.00 39.47 111 PRO A CA 1
ATOM 885 C C . PRO A 1 111 ? -5.207 -19.643 -15.921 1.00 39.47 111 PRO A C 1
ATOM 887 O O . PRO A 1 111 ? -4.092 -19.755 -16.436 1.00 39.47 111 PRO A O 1
ATOM 890 N N . GLU A 1 112 ? -6.210 -20.460 -16.234 1.00 34.44 112 GLU A N 1
ATO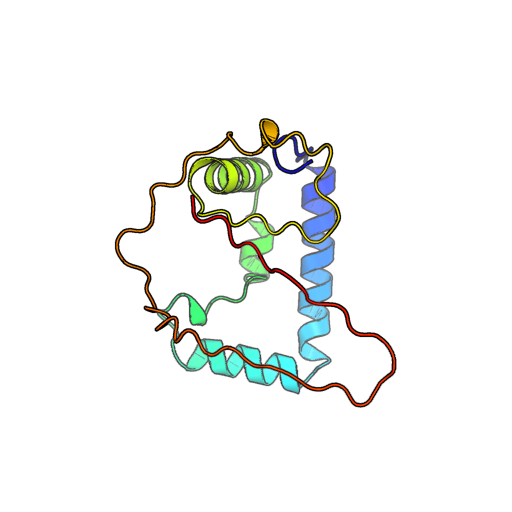M 891 C CA . GLU A 1 112 ? -6.223 -21.147 -17.517 1.00 34.44 112 GLU A CA 1
ATOM 892 C C . GLU A 1 112 ? -6.181 -20.056 -18.585 1.00 34.44 112 GLU A C 1
ATOM 894 O O . GLU A 1 112 ? -7.176 -19.387 -18.872 1.00 34.44 112 GLU A O 1
ATOM 899 N N . ILE A 1 113 ? -4.995 -19.828 -19.147 1.00 41.56 113 ILE A N 1
ATOM 900 C CA . ILE A 1 113 ? -4.845 -19.018 -20.345 1.00 41.56 113 ILE A CA 1
ATOM 901 C C . ILE A 1 113 ? -5.426 -19.869 -21.468 1.00 41.56 113 ILE A C 1
ATOM 903 O O . ILE A 1 113 ? -4.730 -20.631 -22.131 1.00 41.56 113 ILE A O 1
ATOM 907 N N . THR A 1 114 ? -6.738 -19.777 -21.659 1.00 35.44 114 THR A N 1
ATOM 908 C CA . THR A 1 114 ? -7.325 -20.173 -22.929 1.00 35.44 114 THR A CA 1
ATOM 909 C C . THR A 1 114 ? -6.886 -19.119 -23.935 1.00 35.44 114 THR A C 1
ATOM 911 O O . THR A 1 114 ? -7.303 -17.963 -23.848 1.00 35.44 114 THR A O 1
ATOM 914 N N . GLU A 1 115 ? -6.044 -19.498 -24.896 1.00 32.72 115 GLU A N 1
ATOM 915 C CA . GLU A 1 115 ? -5.830 -18.702 -26.103 1.00 32.72 115 GLU A CA 1
ATOM 916 C C . GLU A 1 115 ? -7.155 -18.622 -26.870 1.00 32.72 115 GLU A C 1
ATOM 918 O O . GLU A 1 115 ? -7.447 -19.396 -27.779 1.00 32.72 115 GLU A O 1
ATOM 923 N N . ARG A 1 116 ? -8.019 -17.689 -26.474 1.00 30.84 116 ARG A N 1
ATOM 924 C CA . ARG A 1 116 ? -9.148 -17.272 -27.292 1.00 30.84 116 ARG A CA 1
ATOM 925 C C . ARG A 1 116 ? -8.722 -16.039 -28.051 1.00 30.84 116 ARG A C 1
ATOM 927 O O . ARG A 1 116 ? -8.679 -14.935 -27.514 1.00 30.84 116 ARG A O 1
ATOM 934 N N . MET A 1 117 ? -8.457 -16.237 -29.334 1.00 31.38 117 MET A N 1
ATOM 935 C CA . MET A 1 117 ? -8.394 -15.153 -30.298 1.00 31.38 117 MET A CA 1
ATOM 936 C C . MET A 1 117 ? -9.787 -14.503 -30.371 1.00 31.38 117 MET A C 1
ATOM 938 O O . MET A 1 117 ? -10.655 -14.937 -31.123 1.00 31.38 117 MET A O 1
ATOM 942 N N . MET A 1 118 ? -10.045 -13.488 -29.542 1.00 36.69 118 MET A N 1
ATOM 943 C CA . MET A 1 118 ? -11.262 -12.686 -29.652 1.00 36.69 118 MET A CA 1
ATOM 944 C C . MET A 1 118 ? -11.059 -11.625 -30.727 1.00 36.69 118 MET A C 1
ATOM 946 O O . MET A 1 118 ? -10.477 -10.567 -30.496 1.00 36.69 118 MET A O 1
ATOM 950 N N . THR A 1 119 ? -11.569 -11.901 -31.924 1.00 33.72 119 THR A N 1
ATOM 951 C CA . THR A 1 119 ? -11.751 -10.869 -32.944 1.00 33.72 119 THR A CA 1
ATOM 952 C C . THR A 1 119 ? -12.993 -10.054 -32.588 1.00 33.72 119 THR A C 1
ATOM 954 O O . THR A 1 119 ? -14.101 -10.369 -33.017 1.00 33.72 119 THR A O 1
ATOM 957 N N . GLN A 1 120 ? -12.840 -9.006 -31.780 1.00 39.19 120 GLN A N 1
ATOM 958 C CA . GLN A 1 120 ? -13.940 -8.074 -31.554 1.00 39.19 120 GLN A CA 1
ATOM 959 C C . GLN A 1 120 ? -14.056 -7.152 -32.775 1.00 39.19 120 GLN A C 1
ATOM 961 O O . GLN A 1 120 ? -13.273 -6.219 -32.952 1.00 39.19 120 GLN A O 1
ATOM 966 N N . ARG A 1 121 ? -15.030 -7.422 -33.653 1.00 31.58 121 ARG A N 1
ATOM 967 C CA . ARG A 1 121 ? -15.426 -6.466 -34.693 1.00 31.58 121 ARG A CA 1
ATOM 968 C C . ARG A 1 121 ? -16.185 -5.327 -34.020 1.00 31.58 121 ARG A C 1
ATOM 970 O O . ARG A 1 121 ? -17.386 -5.415 -33.796 1.00 31.58 121 ARG A O 1
ATOM 977 N N . SER A 1 122 ? -15.468 -4.262 -33.682 1.00 34.84 122 SER A N 1
ATOM 978 C CA . SER A 1 122 ? -16.095 -2.964 -33.459 1.00 34.84 122 SER A CA 1
ATOM 979 C C . SER A 1 122 ? -16.680 -2.499 -34.794 1.00 34.84 122 SER A C 1
ATOM 981 O O . SER A 1 122 ? -15.940 -2.255 -35.748 1.00 34.84 122 SER A O 1
ATOM 983 N N . CYS A 1 123 ? -18.006 -2.383 -34.880 1.00 40.75 123 CYS A N 1
ATOM 984 C CA . CYS A 1 123 ? -18.650 -1.557 -35.897 1.00 40.75 123 CYS A CA 1
ATOM 985 C C . CYS A 1 123 ? -18.358 -0.089 -35.558 1.00 40.75 123 CYS A C 1
ATOM 987 O O . CYS A 1 123 ? -19.175 0.613 -34.975 1.00 40.75 123 CYS A O 1
ATOM 989 N N . GLY A 1 124 ? -17.144 0.345 -35.872 1.00 39.00 124 GLY A N 1
ATOM 990 C CA . GLY A 1 124 ? -16.649 1.686 -35.616 1.00 39.00 124 GLY A CA 1
ATOM 991 C C . GLY A 1 124 ? -15.322 1.844 -36.336 1.00 39.00 124 GLY A C 1
ATOM 992 O O . GLY A 1 124 ? -14.368 1.131 -36.041 1.00 39.00 124 GLY A O 1
ATOM 993 N N . TRP A 1 125 ? -15.292 2.730 -37.327 1.00 38.09 125 TRP A N 1
ATOM 994 C CA . TRP A 1 125 ? -14.182 2.989 -38.241 1.00 38.09 125 TRP A CA 1
ATOM 995 C C . TRP A 1 125 ? -12.840 3.271 -37.528 1.00 38.09 125 TRP A C 1
ATOM 997 O O . TRP A 1 125 ? -12.471 4.417 -37.321 1.00 38.09 125 TRP A O 1
ATOM 1007 N N . SER A 1 126 ? -12.079 2.241 -37.160 1.00 39.72 126 SER A N 1
ATOM 1008 C CA . SER A 1 126 ? -10.619 2.188 -37.325 1.00 39.72 126 SER A CA 1
ATOM 1009 C C . SER A 1 126 ? -10.122 0.793 -36.933 1.00 39.72 126 SER A C 1
ATOM 1011 O O . SER A 1 126 ? -10.226 0.380 -35.780 1.00 39.72 126 SER A O 1
ATOM 1013 N N . ASN A 1 127 ? -9.571 0.056 -37.898 1.00 39.19 127 ASN A N 1
ATOM 1014 C CA . ASN A 1 127 ? -8.843 -1.183 -37.638 1.00 39.19 127 ASN A CA 1
ATOM 1015 C C . ASN A 1 127 ? -7.534 -0.841 -36.919 1.00 39.19 127 ASN A C 1
ATOM 1017 O O . ASN A 1 127 ? -6.580 -0.393 -37.552 1.00 39.19 127 ASN A O 1
ATOM 1021 N N . ARG A 1 128 ? -7.461 -1.071 -35.607 1.00 37.44 128 ARG A N 1
ATOM 1022 C CA . ARG A 1 128 ? -6.176 -1.174 -34.908 1.00 37.44 128 ARG A CA 1
ATOM 1023 C C . ARG A 1 128 ? -6.066 -2.546 -34.265 1.00 37.44 128 ARG A C 1
ATOM 1025 O O . ARG A 1 128 ? -6.717 -2.817 -33.261 1.00 37.44 128 ARG A O 1
ATOM 1032 N N . ASN A 1 129 ? -5.200 -3.382 -34.830 1.00 37.19 129 ASN A N 1
ATOM 1033 C CA . ASN A 1 129 ? -4.694 -4.563 -34.144 1.00 37.19 129 ASN A CA 1
ATOM 1034 C C . ASN A 1 129 ? -3.898 -4.075 -32.927 1.00 37.19 129 ASN A C 1
ATOM 1036 O O . ASN A 1 129 ? -2.897 -3.377 -33.081 1.00 37.19 129 ASN A O 1
ATOM 1040 N N . ARG A 1 130 ? -4.357 -4.396 -31.716 1.00 34.25 130 ARG A N 1
ATOM 1041 C CA . ARG A 1 130 ? -3.573 -4.198 -30.494 1.00 34.25 130 ARG A CA 1
ATOM 1042 C C . ARG A 1 130 ? -2.847 -5.498 -30.182 1.00 34.25 130 ARG A C 1
ATOM 1044 O O . ARG A 1 130 ? -3.479 -6.486 -29.828 1.00 34.25 130 ARG A O 1
ATOM 1051 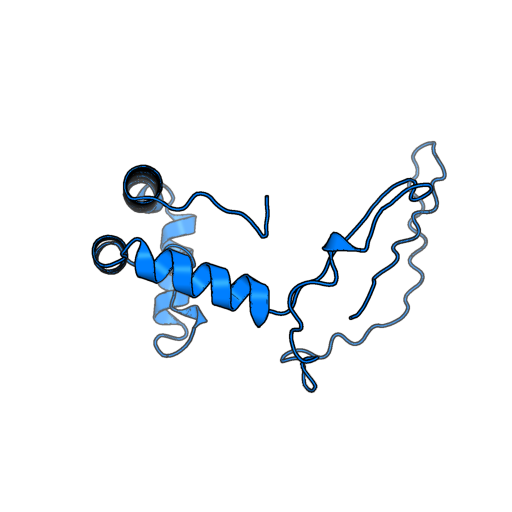N N . LEU A 1 131 ? -1.526 -5.477 -30.321 1.00 34.19 131 LEU A N 1
ATOM 1052 C CA . LEU A 1 131 ? -0.651 -6.495 -29.757 1.00 34.19 131 LEU A CA 1
ATOM 1053 C C . LEU A 1 131 ? -0.469 -6.154 -28.273 1.00 34.19 131 LEU A C 1
ATOM 1055 O O . LEU A 1 131 ? 0.056 -5.091 -27.948 1.00 34.19 131 LEU A O 1
ATOM 1059 N N . ILE A 1 132 ? -0.944 -7.017 -27.380 1.00 37.91 132 ILE A N 1
ATOM 1060 C CA . ILE A 1 132 ? -0.623 -6.931 -25.954 1.00 37.91 132 ILE A CA 1
ATOM 1061 C C . ILE A 1 132 ? 0.546 -7.884 -25.737 1.00 37.91 132 ILE A C 1
ATOM 1063 O O . ILE A 1 132 ? 0.380 -9.097 -25.829 1.00 37.91 132 ILE A O 1
ATOM 1067 N N . VAL A 1 133 ? 1.737 -7.334 -25.511 1.00 34.03 133 VAL A N 1
ATOM 1068 C CA . VAL A 1 133 ? 2.917 -8.126 -25.155 1.00 34.03 133 VAL A CA 1
ATOM 1069 C C . VAL A 1 133 ? 3.014 -8.143 -23.637 1.00 34.03 133 VAL A C 1
ATOM 1071 O O . VAL A 1 133 ? 3.315 -7.127 -23.015 1.00 34.03 133 VAL A O 1
ATOM 1074 N N . CYS A 1 134 ? 2.725 -9.296 -23.041 1.00 31.25 134 CYS A N 1
ATOM 1075 C CA . CYS A 1 134 ? 2.918 -9.531 -21.617 1.00 31.25 134 CYS A CA 1
ATOM 1076 C C . CYS A 1 134 ? 4.342 -10.044 -21.396 1.00 31.25 134 CYS A C 1
ATOM 1078 O O . CYS A 1 134 ? 4.660 -11.167 -21.788 1.00 31.25 134 CYS A O 1
ATOM 1080 N N . TYR A 1 135 ? 5.195 -9.244 -20.759 1.00 29.64 135 TYR A N 1
ATOM 1081 C CA . TYR A 1 135 ? 6.480 -9.737 -20.273 1.00 29.64 135 TYR A CA 1
ATOM 1082 C C . TYR A 1 135 ? 6.282 -10.414 -18.917 1.00 29.64 135 TYR A C 1
ATOM 1084 O O . TYR A 1 135 ? 5.783 -9.808 -17.969 1.00 29.64 135 TYR A O 1
ATOM 1092 N N . ARG A 1 136 ? 6.655 -11.695 -18.855 1.00 32.78 136 ARG A N 1
ATOM 1093 C CA . ARG A 1 136 ? 6.630 -12.535 -17.655 1.00 32.78 136 ARG A CA 1
ATOM 1094 C C . ARG A 1 136 ? 8.072 -12.732 -17.191 1.00 32.78 136 ARG A C 1
ATOM 1096 O O . ARG A 1 136 ? 8.769 -13.589 -17.736 1.00 32.78 136 ARG A O 1
ATOM 1103 N N . HIS A 1 137 ? 8.509 -11.933 -16.225 1.00 33.78 137 HIS A N 1
ATOM 1104 C CA . HIS A 1 137 ? 9.782 -12.131 -15.533 1.00 33.78 137 HIS A CA 1
ATOM 1105 C C . HIS A 1 137 ? 9.540 -12.759 -14.171 1.00 33.78 137 HIS A C 1
ATOM 1107 O O . HIS A 1 137 ? 8.566 -12.356 -13.505 1.00 33.78 137 HIS A O 1
#

Foldseek 3Di:
DLVDDDQDPVVLVVVLVVLVVVVVCCVVDPVSVVVLVCQCPVCVPDPSNADPSGDNVVSVVDDSVNVVVVSVCCQAANDDWDWDFDDCPDDDCVVVVGHDHDPPPDDPDPPPPPPDPDPDPDPDPDDDDGDGDTDDD

Secondary structure (DSSP, 8-state):
--SS----HHHHHHHHHHHHHHHHHHTT-HHHHHHHHHHHHH-TTSGGGS-TT--HHHHHH--HHHHHHHHHHHHHTS-------S--TT---GGGGS--PPP-SS-SS-------------SSS------------